Protein AF-S4NVJ5-F1 (afdb_monomer)

InterPro domains:
  IPR005615 Glutathione synthase [PF03917] (20-137)
  IPR005615 Glutathione synthase [PTHR11130] (8-135)
  IPR014042 Glutathione synthase, 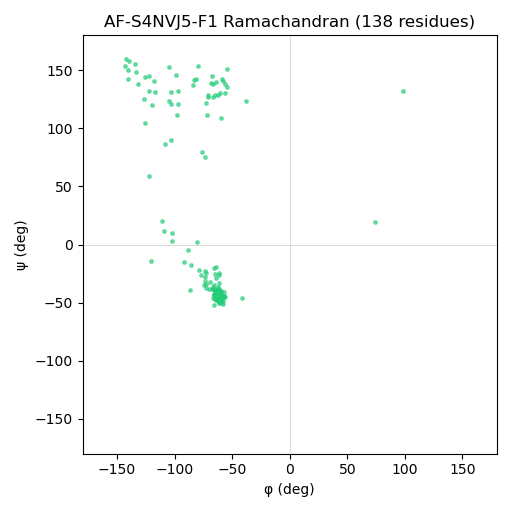alpha-helical [G3DSA:1.10.1080.10] (71-140)

Sequence (140 aa):
MTQGRLTSCIPLPVEHKLLVTVIEKAKDWALMHGVGMRDRKHFTKDAIQIAPFVLLPSPFPQTEFNKAVELQPILNELMHKVAHDDEFLTRTLQNALQVDEFTASLFDIWVKVRDEGMAQTLSLGLFRSDYLMQNPDGNR

Solvent-accessible surface area (backbone atoms only — not comparable to full-atom values): 9161 Å² total; per-residue (Å²): 132,84,86,64,80,71,68,66,90,60,82,79,85,68,59,66,73,59,48,55,53,50,53,54,51,49,51,54,50,32,57,77,70,65,41,53,38,66,48,88,89,70,65,53,94,90,55,70,41,72,47,92,76,73,96,64,77,81,65,73,61,64,70,62,51,51,50,55,60,68,41,47,63,57,51,52,52,49,54,53,52,54,75,72,31,68,68,59,49,55,67,70,41,52,70,53,44,76,77,33,69,69,60,31,54,55,48,51,52,51,51,52,44,55,76,76,50,72,88,71,89,80,85,87,85,90,82,83,88,89,84,79,87,85,62,87,73,77,83,114

Structure (mmCIF, N/CA/C/O backbone):
data_AF-S4NVJ5-F1
#
_entry.id   AF-S4NVJ5-F1
#
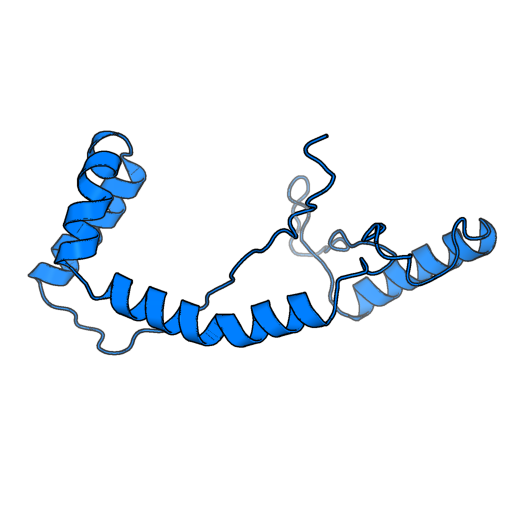loop_
_atom_site.group_PDB
_atom_site.id
_atom_site.type_symbol
_atom_site.label_atom_id
_atom_site.label_alt_id
_atom_site.label_comp_id
_atom_site.label_asym_id
_atom_site.label_entity_id
_atom_site.label_seq_id
_atom_site.pdbx_PDB_ins_code
_atom_site.Cartn_x
_atom_site.Cartn_y
_atom_site.Cartn_z
_atom_site.occupancy
_atom_site.B_iso_or_equiv
_atom_site.auth_seq_id
_atom_site.auth_comp_id
_atom_site.auth_asym_id
_atom_site.auth_atom_id
_atom_si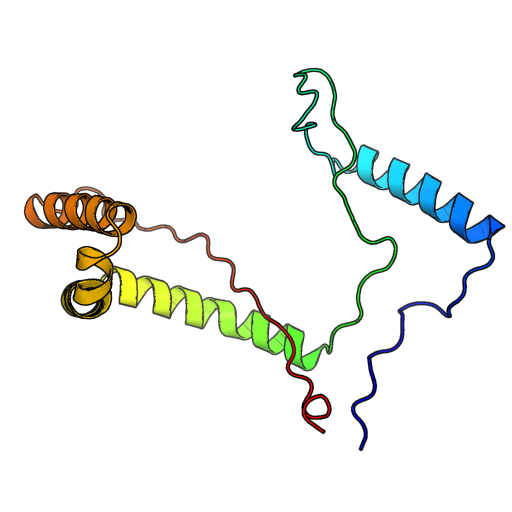te.pdbx_PDB_model_num
ATOM 1 N N . MET A 1 1 ? 17.401 -28.538 3.159 1.00 40.09 1 MET A N 1
ATOM 2 C CA . MET A 1 1 ? 17.262 -28.078 1.765 1.00 40.09 1 MET A CA 1
ATOM 3 C C . MET A 1 1 ? 17.410 -26.574 1.805 1.00 40.09 1 MET A C 1
ATOM 5 O O . MET A 1 1 ? 16.576 -25.926 2.417 1.00 40.09 1 MET A O 1
ATOM 9 N N . THR A 1 2 ? 18.523 -26.050 1.304 1.00 41.28 2 THR A N 1
ATOM 10 C CA . THR A 1 2 ? 18.809 -24.613 1.241 1.00 41.28 2 THR A CA 1
ATOM 11 C C . THR A 1 2 ? 17.728 -23.944 0.400 1.00 41.28 2 THR A C 1
ATOM 13 O O . THR A 1 2 ? 17.663 -24.167 -0.808 1.00 41.28 2 THR A O 1
ATOM 16 N N . GLN A 1 3 ? 16.844 -23.162 1.025 1.00 52.44 3 GLN A N 1
ATOM 17 C CA . GLN A 1 3 ? 15.890 -22.316 0.307 1.00 52.44 3 GLN A CA 1
ATOM 18 C C . GLN A 1 3 ? 16.687 -21.140 -0.274 1.00 52.44 3 GLN A C 1
ATOM 20 O O . GLN A 1 3 ? 16.738 -20.038 0.262 1.00 52.44 3 GLN A O 1
ATOM 25 N N . GLY A 1 4 ? 17.431 -21.447 -1.338 1.00 56.75 4 GLY A N 1
ATOM 26 C CA . GLY A 1 4 ? 18.286 -20.513 -2.042 1.00 56.75 4 GLY A CA 1
ATOM 27 C C . GLY A 1 4 ? 17.471 -19.344 -2.572 1.00 56.75 4 GLY A C 1
ATOM 28 O O . GLY A 1 4 ? 16.332 -19.504 -3.011 1.00 56.75 4 GLY A O 1
ATOM 29 N N . ARG A 1 5 ? 18.084 -18.160 -2.516 1.00 68.81 5 ARG A N 1
ATOM 30 C CA . ARG A 1 5 ? 17.606 -16.920 -3.130 1.00 68.81 5 ARG A CA 1
ATOM 31 C C . ARG A 1 5 ? 16.981 -17.231 -4.494 1.00 68.81 5 ARG A C 1
ATOM 33 O O . ARG A 1 5 ? 17.640 -17.845 -5.334 1.00 68.81 5 ARG A O 1
ATOM 40 N N . LEU A 1 6 ? 15.722 -16.839 -4.689 1.00 80.69 6 LEU A N 1
ATOM 41 C CA . LEU A 1 6 ? 15.019 -17.120 -5.937 1.00 80.69 6 LEU A CA 1
ATOM 42 C C . LEU A 1 6 ? 15.809 -16.568 -7.125 1.00 80.69 6 LEU A C 1
ATOM 44 O O . LEU A 1 6 ? 16.361 -15.465 -7.068 1.00 80.69 6 LEU A O 1
ATOM 48 N N . THR A 1 7 ? 15.876 -17.357 -8.191 1.00 84.31 7 THR A N 1
ATOM 49 C CA . THR A 1 7 ? 16.609 -16.994 -9.400 1.00 84.31 7 THR A CA 1
ATOM 50 C C . THR A 1 7 ? 15.933 -15.823 -10.105 1.00 84.31 7 THR A C 1
ATOM 52 O O . THR A 1 7 ? 14.708 -15.717 -10.123 1.00 84.31 7 THR A O 1
ATOM 55 N N . SER A 1 8 ? 16.744 -14.957 -10.714 1.00 86.25 8 SER A N 1
ATOM 56 C CA . SER A 1 8 ? 16.264 -13.889 -11.595 1.00 86.25 8 SER A CA 1
ATOM 57 C C . SER A 1 8 ? 15.372 -14.450 -12.710 1.00 86.25 8 SER A C 1
ATOM 59 O O . SER A 1 8 ? 15.563 -15.582 -13.156 1.00 86.25 8 SER A O 1
ATOM 61 N N . CYS A 1 9 ? 14.423 -13.643 -13.190 1.00 87.94 9 CYS A N 1
ATOM 62 C CA . CYS A 1 9 ? 13.537 -14.007 -14.300 1.00 87.94 9 CYS A CA 1
ATOM 63 C C . CYS A 1 9 ? 14.285 -14.217 -15.628 1.00 87.94 9 CYS A C 1
ATOM 65 O O . CYS A 1 9 ? 13.757 -14.849 -16.538 1.00 87.94 9 CYS A O 1
ATOM 67 N N . ILE A 1 10 ? 15.506 -13.685 -15.737 1.00 90.19 10 ILE A N 1
ATOM 68 C CA . ILE A 1 10 ? 16.426 -13.901 -16.857 1.00 90.19 10 ILE A CA 1
ATOM 69 C C . ILE A 1 10 ? 17.846 -14.189 -16.344 1.00 90.19 10 ILE A C 1
ATOM 71 O O . ILE A 1 10 ? 18.193 -13.742 -15.243 1.00 90.19 10 ILE A O 1
ATOM 75 N N . PRO A 1 11 ? 18.693 -14.879 -17.130 1.00 89.44 11 PRO A N 1
ATOM 76 C CA . PRO A 1 11 ? 20.108 -15.042 -16.811 1.00 89.44 11 PRO A CA 1
ATOM 77 C C . PRO A 1 11 ? 20.819 -13.688 -16.678 1.00 89.44 11 PRO A C 1
ATOM 79 O O . PRO A 1 11 ? 20.568 -12.767 -17.455 1.00 89.44 11 PRO A O 1
ATOM 82 N N . LEU A 1 12 ? 21.722 -13.580 -15.702 1.00 89.19 12 LEU A N 1
ATOM 83 C CA . LEU A 1 12 ? 22.553 -12.398 -15.466 1.00 89.19 12 LEU A CA 1
ATOM 84 C C . LEU A 1 12 ? 24.040 -12.792 -15.527 1.00 89.19 12 LEU A C 1
ATOM 86 O O . LEU A 1 12 ? 24.376 -13.884 -15.063 1.00 89.19 12 LEU A O 1
ATOM 90 N N . PRO A 1 13 ? 24.937 -11.921 -16.035 1.00 91.31 13 PRO A N 1
ATOM 91 C CA . PRO A 1 13 ? 24.683 -10.559 -16.522 1.00 91.31 13 PRO A CA 1
ATOM 92 C C . PRO A 1 13 ? 24.091 -10.515 -17.942 1.00 91.31 13 PRO A C 1
ATOM 94 O O . PRO A 1 13 ? 24.324 -11.403 -18.756 1.00 91.31 13 PRO A O 1
ATOM 97 N N . VAL A 1 14 ? 23.347 -9.449 -18.247 1.00 92.19 14 VAL A N 1
ATOM 98 C CA . VAL A 1 14 ? 22.821 -9.178 -19.597 1.00 92.19 14 VAL A CA 1
ATOM 99 C C . VAL A 1 14 ? 23.899 -8.491 -20.442 1.00 92.19 14 VAL A C 1
ATOM 101 O O . VAL A 1 14 ? 24.626 -7.636 -19.934 1.00 92.19 14 VAL A O 1
ATOM 104 N N . GLU A 1 15 ? 23.992 -8.829 -21.732 1.00 96.44 15 GLU A N 1
ATOM 105 C CA . GLU A 1 15 ? 24.889 -8.156 -22.681 1.00 96.44 15 GLU A CA 1
ATOM 106 C C . GLU A 1 15 ? 24.649 -6.636 -22.694 1.00 96.44 15 GLU A C 1
ATOM 108 O O . GLU A 1 15 ? 23.507 -6.176 -22.755 1.00 96.44 15 GLU A O 1
ATOM 113 N N . HIS A 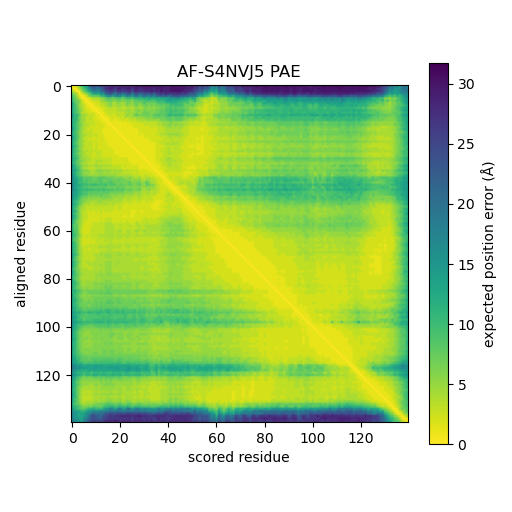1 16 ? 25.723 -5.841 -22.681 1.00 96.44 16 HIS A N 1
ATOM 114 C CA . HIS A 1 16 ? 25.639 -4.387 -22.528 1.00 96.44 16 HIS A CA 1
ATOM 115 C C . HIS A 1 16 ? 24.751 -3.703 -23.580 1.00 96.44 16 HIS A C 1
ATOM 117 O O . HIS A 1 16 ? 23.908 -2.876 -23.235 1.00 96.44 16 HIS A O 1
ATOM 123 N N . LYS A 1 17 ? 24.890 -4.076 -24.859 1.00 97.25 17 LYS A N 1
ATOM 124 C CA . LYS A 1 17 ? 24.099 -3.491 -25.952 1.00 97.25 17 LYS A CA 1
ATOM 125 C C . LYS A 1 17 ? 22.602 -3.766 -25.783 1.00 97.25 17 LYS A C 1
ATOM 127 O O . LYS A 1 17 ? 21.773 -2.875 -25.983 1.00 97.25 17 LYS A O 1
ATOM 132 N N . LEU A 1 18 ? 22.262 -4.990 -25.382 1.00 96.25 18 LEU A N 1
ATOM 133 C CA . LEU A 1 18 ? 20.889 -5.375 -25.086 1.00 96.25 18 LEU A CA 1
ATOM 134 C C . LEU A 1 18 ? 20.361 -4.617 -23.862 1.00 96.25 18 LEU A C 1
ATOM 136 O O . LEU A 1 18 ? 19.255 -4.091 -23.913 1.00 96.25 18 LEU A O 1
ATOM 140 N N . LEU A 1 19 ? 21.161 -4.496 -22.800 1.00 96.19 19 LEU A N 1
ATOM 141 C CA . LEU A 1 19 ? 20.784 -3.779 -21.582 1.00 96.19 19 LEU A CA 1
ATOM 142 C C . LEU A 1 19 ? 20.423 -2.313 -21.861 1.00 96.19 19 LEU A C 1
ATOM 144 O O . LEU A 1 19 ? 19.363 -1.865 -21.429 1.00 96.19 19 LEU A O 1
ATOM 148 N N . VAL A 1 20 ? 21.256 -1.583 -22.613 1.00 97.62 20 VAL A N 1
ATOM 149 C CA . VAL A 1 20 ? 20.976 -0.186 -23.001 1.00 97.62 20 VAL A CA 1
ATOM 150 C C . VAL A 1 20 ? 19.661 -0.091 -23.776 1.00 97.62 20 VAL A C 1
ATOM 152 O O . VAL A 1 20 ? 18.792 0.702 -23.421 1.00 97.62 20 VAL A O 1
ATOM 155 N N . THR A 1 21 ? 19.473 -0.975 -24.759 1.00 97.75 21 THR A N 1
ATOM 156 C CA . THR A 1 21 ? 18.248 -1.024 -25.575 1.00 97.75 21 THR A CA 1
ATOM 157 C C . THR A 1 21 ? 16.998 -1.268 -24.720 1.00 97.75 21 THR A C 1
ATOM 159 O O . THR A 1 21 ? 15.950 -0.665 -24.945 1.00 97.75 21 THR A O 1
ATOM 162 N N . VAL A 1 22 ? 17.080 -2.168 -23.735 1.00 96.38 22 VAL A N 1
ATOM 163 C CA . VAL A 1 22 ? 15.956 -2.497 -22.844 1.00 96.38 22 VAL A CA 1
ATOM 164 C C . VAL A 1 22 ? 15.651 -1.331 -21.902 1.00 96.38 22 VAL A C 1
ATOM 166 O O . VAL A 1 22 ? 14.481 -1.042 -21.674 1.00 96.38 22 VAL A O 1
ATOM 169 N N . ILE A 1 23 ? 16.670 -0.629 -21.396 1.00 96.75 23 ILE A N 1
ATOM 170 C CA . ILE A 1 23 ? 16.493 0.556 -20.540 1.00 96.75 23 ILE A CA 1
ATOM 171 C C . ILE A 1 23 ? 15.744 1.665 -21.284 1.00 96.75 23 ILE A C 1
ATOM 173 O O . ILE A 1 23 ? 14.817 2.246 -20.722 1.00 96.75 23 ILE A O 1
ATOM 177 N N . GLU A 1 24 ? 16.126 1.963 -22.526 1.00 97.06 24 GLU A N 1
ATOM 178 C CA . GLU A 1 24 ? 15.451 2.980 -23.345 1.00 97.06 24 GLU A CA 1
ATOM 179 C C . GLU A 1 24 ? 13.986 2.608 -23.578 1.00 97.06 24 GLU A C 1
ATOM 181 O O . GLU A 1 24 ? 13.087 3.374 -23.235 1.00 97.06 24 GLU A O 1
ATOM 186 N N . LYS A 1 25 ? 13.731 1.370 -24.017 1.00 97.50 25 LYS A N 1
ATOM 187 C CA . LYS A 1 25 ? 12.365 0.872 -24.223 1.00 97.50 25 LYS A CA 1
ATOM 188 C C . LYS A 1 25 ? 11.526 0.879 -22.948 1.00 97.50 25 LYS A C 1
ATOM 190 O O . LYS A 1 25 ? 10.339 1.182 -23.006 1.00 97.50 25 LYS A O 1
ATOM 195 N N . ALA A 1 26 ? 12.114 0.540 -21.802 1.00 97.31 26 ALA A N 1
ATOM 196 C CA . ALA A 1 26 ? 11.408 0.539 -20.526 1.00 97.31 26 ALA A CA 1
ATOM 197 C C . ALA A 1 26 ? 11.014 1.960 -20.095 1.00 97.31 26 ALA A C 1
ATOM 199 O O . ALA A 1 26 ? 9.923 2.152 -19.562 1.00 97.31 26 ALA A O 1
ATOM 200 N N . LYS A 1 27 ? 11.866 2.959 -20.359 1.00 96.69 27 LYS A N 1
ATOM 201 C CA . LYS A 1 27 ? 11.550 4.373 -20.112 1.00 96.69 27 LYS A CA 1
ATOM 202 C C . LYS A 1 27 ? 10.409 4.861 -21.000 1.00 96.69 27 LYS A C 1
ATOM 204 O O . LYS A 1 27 ? 9.468 5.462 -20.486 1.00 96.69 27 LYS A O 1
ATOM 209 N N . ASP A 1 28 ? 10.469 4.563 -22.296 1.00 96.00 28 ASP A N 1
ATOM 210 C CA . ASP A 1 28 ? 9.414 4.938 -23.241 1.00 96.00 28 ASP A CA 1
ATOM 211 C C . ASP A 1 28 ? 8.085 4.272 -22.871 1.00 96.00 28 ASP A C 1
ATOM 213 O O . ASP A 1 28 ? 7.048 4.931 -22.804 1.00 96.00 28 ASP A O 1
ATOM 217 N N . TRP A 1 29 ? 8.120 2.978 -22.531 1.00 96.88 29 TRP A N 1
ATOM 218 C CA . TRP A 1 29 ? 6.945 2.249 -22.060 1.00 96.88 29 TRP A CA 1
ATOM 219 C C . TRP A 1 29 ? 6.367 2.881 -20.790 1.00 96.88 29 TRP A C 1
ATOM 221 O O . TRP A 1 29 ? 5.166 3.136 -20.732 1.00 96.88 29 TRP A O 1
ATOM 231 N N . ALA A 1 30 ? 7.207 3.193 -19.798 1.00 96.69 30 ALA A N 1
ATOM 232 C CA . ALA A 1 30 ? 6.788 3.840 -18.556 1.00 96.69 30 ALA A CA 1
ATOM 233 C C . ALA A 1 30 ? 6.087 5.184 -18.822 1.00 96.69 30 ALA A C 1
ATOM 235 O O . ALA A 1 30 ? 5.012 5.435 -18.275 1.00 96.69 30 ALA A O 1
ATOM 236 N N . LEU A 1 31 ? 6.642 6.008 -19.716 1.00 93.56 31 LEU A N 1
ATOM 237 C CA . LEU A 1 31 ? 6.044 7.281 -20.113 1.00 93.56 31 LEU A CA 1
ATOM 238 C C . LEU A 1 31 ? 4.680 7.086 -20.794 1.00 93.56 31 LEU A C 1
ATOM 240 O O . LEU A 1 31 ? 3.712 7.749 -20.427 1.00 93.56 31 LEU A O 1
ATOM 244 N N . MET A 1 32 ? 4.585 6.146 -21.740 1.00 95.50 32 MET A N 1
ATOM 245 C CA . MET A 1 32 ? 3.345 5.847 -22.469 1.00 95.50 32 MET A CA 1
ATOM 246 C C . MET A 1 32 ? 2.229 5.285 -21.574 1.00 95.50 32 MET A C 1
ATOM 248 O O . MET A 1 32 ? 1.057 5.439 -21.907 1.00 95.50 32 MET A O 1
ATOM 252 N N . HIS A 1 33 ? 2.573 4.656 -20.446 1.00 96.38 33 HIS A N 1
ATOM 253 C CA . HIS A 1 33 ? 1.617 4.053 -19.505 1.00 96.38 33 HIS A CA 1
ATOM 254 C C . HIS A 1 33 ? 1.371 4.912 -18.255 1.00 96.38 33 HIS A C 1
ATOM 256 O O . HIS A 1 33 ? 0.743 4.454 -17.302 1.00 96.38 33 HIS A O 1
ATOM 262 N N . GLY A 1 34 ? 1.852 6.159 -18.239 1.00 95.00 34 GLY A N 1
ATOM 263 C CA . GLY A 1 34 ? 1.595 7.100 -17.147 1.00 95.00 34 GLY A CA 1
ATOM 264 C C . GLY A 1 34 ? 2.377 6.816 -15.861 1.00 95.00 34 GLY A C 1
ATOM 265 O O . GLY A 1 34 ? 2.010 7.322 -14.801 1.00 95.00 34 GLY A O 1
ATOM 266 N N . VAL A 1 35 ? 3.465 6.041 -15.928 1.00 96.31 35 VAL A N 1
ATOM 267 C CA . VAL A 1 35 ? 4.374 5.804 -14.795 1.00 96.31 35 VAL A CA 1
ATOM 268 C C . VAL A 1 35 ? 5.249 7.041 -14.602 1.00 96.31 35 VAL A C 1
ATOM 270 O O . VAL A 1 35 ? 6.399 7.116 -15.038 1.00 96.31 35 VAL A O 1
ATOM 273 N N . GLY A 1 36 ? 4.675 8.051 -13.960 1.00 93.94 36 GLY A N 1
ATOM 274 C CA . GLY A 1 36 ? 5.299 9.352 -13.808 1.00 93.94 36 GLY A CA 1
ATOM 275 C C . GLY A 1 36 ? 5.025 9.994 -12.458 1.00 93.94 36 GLY A C 1
ATOM 276 O O . GLY A 1 36 ? 4.018 9.738 -11.804 1.00 93.94 36 GLY A O 1
ATOM 277 N N . MET A 1 37 ? 5.942 10.857 -12.044 1.00 94.69 37 MET A N 1
ATOM 278 C CA . MET A 1 37 ? 5.824 11.685 -10.856 1.00 94.69 37 MET A CA 1
ATOM 279 C C . MET A 1 37 ? 6.369 13.088 -11.123 1.00 94.69 37 MET A C 1
ATOM 281 O O . MET A 1 37 ? 7.167 13.310 -12.034 1.00 94.69 37 MET A O 1
ATOM 285 N N . ARG A 1 38 ? 5.933 14.060 -10.323 1.00 94.19 38 ARG A N 1
ATOM 286 C CA . ARG A 1 38 ? 6.488 15.415 -10.380 1.00 94.19 38 ARG A CA 1
ATOM 287 C C . ARG A 1 38 ? 7.790 15.479 -9.592 1.00 94.19 38 ARG A C 1
ATOM 289 O O . ARG A 1 38 ? 7.902 14.871 -8.528 1.00 94.19 38 ARG A O 1
ATOM 296 N N . ASP A 1 39 ? 8.748 16.240 -10.106 1.00 92.06 39 ASP A N 1
ATOM 297 C CA . ASP A 1 39 ? 10.005 16.492 -9.407 1.00 92.06 39 ASP A CA 1
ATOM 298 C C . ASP A 1 39 ? 9.729 17.279 -8.117 1.00 92.06 39 ASP A C 1
ATOM 300 O O . ASP A 1 39 ? 9.060 18.314 -8.132 1.00 92.06 39 ASP A O 1
ATOM 304 N N . ARG A 1 40 ? 10.244 16.782 -6.988 1.00 90.19 40 ARG A N 1
ATOM 305 C CA . ARG A 1 40 ? 10.115 17.448 -5.686 1.00 90.19 40 ARG A CA 1
ATOM 306 C C . ARG A 1 40 ? 11.021 18.678 -5.571 1.00 90.19 40 ARG A C 1
ATOM 308 O O . ARG A 1 40 ? 10.677 19.604 -4.845 1.00 90.19 40 ARG A O 1
ATOM 315 N N . LYS A 1 41 ? 12.182 18.677 -6.233 1.00 91.75 41 LYS A N 1
ATOM 316 C CA . LYS A 1 41 ? 13.169 19.768 -6.190 1.00 91.75 41 LYS A CA 1
ATOM 317 C C . LYS A 1 41 ? 12.867 20.847 -7.228 1.00 91.75 41 LYS A C 1
ATOM 319 O O . LYS A 1 41 ? 12.999 22.025 -6.919 1.00 91.75 41 LYS A O 1
ATOM 324 N N . HIS A 1 42 ? 12.428 20.452 -8.422 1.00 90.56 42 HIS A N 1
ATOM 325 C CA . HIS A 1 42 ? 12.121 21.363 -9.534 1.00 90.56 42 HIS A CA 1
ATOM 326 C C . HIS A 1 42 ? 10.671 21.202 -9.995 1.00 90.56 42 HIS A C 1
ATOM 328 O O . HIS A 1 42 ? 10.393 20.837 -11.138 1.00 90.56 42 HIS A O 1
ATOM 334 N N . PHE A 1 43 ? 9.730 21.427 -9.078 1.00 93.06 43 PHE A N 1
ATOM 335 C CA . PHE A 1 43 ? 8.312 21.259 -9.370 1.00 93.06 43 PHE A CA 1
ATOM 336 C C . PHE A 1 43 ? 7.852 22.191 -10.498 1.00 93.06 43 PHE A C 1
ATOM 338 O O . PHE A 1 43 ? 8.035 23.405 -10.442 1.00 93.06 43 PHE A O 1
ATOM 345 N N . THR A 1 44 ? 7.160 21.619 -11.480 1.00 93.12 44 THR A N 1
ATOM 346 C CA . THR A 1 44 ? 6.410 22.351 -12.501 1.00 93.12 44 THR A CA 1
ATOM 347 C C . THR A 1 44 ? 5.095 21.628 -12.781 1.00 93.12 44 THR A C 1
ATOM 349 O O . THR A 1 44 ? 4.988 20.408 -12.630 1.00 93.12 44 THR A O 1
ATOM 352 N N . LYS A 1 45 ? 4.063 22.386 -13.162 1.00 92.50 45 LYS A N 1
ATOM 353 C CA . LYS A 1 45 ? 2.760 21.821 -13.536 1.00 92.50 45 LYS A CA 1
ATOM 354 C C . LYS A 1 45 ? 2.805 21.129 -14.899 1.00 92.50 45 LYS A C 1
ATOM 356 O O . LYS A 1 45 ? 2.026 20.202 -15.107 1.00 92.50 45 LYS A O 1
ATOM 361 N N . ASP A 1 46 ? 3.751 21.530 -15.746 1.00 93.88 46 ASP A N 1
ATOM 362 C CA . ASP A 1 46 ? 3.799 21.186 -17.170 1.00 93.88 46 ASP A CA 1
ATOM 363 C C . ASP A 1 46 ? 4.814 20.080 -17.500 1.00 93.88 46 ASP A C 1
ATOM 365 O O . ASP A 1 46 ? 4.990 19.731 -18.664 1.00 93.88 46 ASP A O 1
ATOM 369 N N . ALA A 1 47 ? 5.493 19.513 -16.494 1.00 91.44 47 ALA A N 1
ATOM 370 C CA . ALA A 1 47 ? 6.419 18.401 -16.693 1.00 91.44 47 ALA A CA 1
ATOM 371 C C . ALA A 1 47 ? 6.214 17.277 -15.675 1.00 91.44 47 ALA A C 1
ATOM 373 O O . ALA A 1 47 ? 5.862 17.492 -14.512 1.00 91.44 47 ALA A O 1
ATOM 374 N N . ILE A 1 48 ? 6.483 16.060 -16.140 1.00 92.19 48 ILE A N 1
ATOM 375 C CA . ILE A 1 48 ? 6.462 14.824 -15.366 1.00 92.19 48 ILE A CA 1
ATOM 376 C C . ILE A 1 48 ? 7.765 14.084 -15.669 1.00 92.19 48 ILE A C 1
ATOM 378 O O . ILE A 1 48 ? 8.219 14.049 -16.810 1.00 92.19 48 ILE A O 1
ATOM 382 N N . GLN A 1 49 ? 8.373 13.510 -14.638 1.00 92.56 49 GLN A N 1
ATOM 383 C CA . GLN A 1 49 ? 9.524 12.622 -14.759 1.00 92.56 49 GLN A CA 1
ATOM 384 C C . GLN A 1 49 ? 9.065 11.182 -14.544 1.00 92.56 49 GLN A C 1
ATOM 386 O O . GLN A 1 49 ? 8.082 10.939 -13.847 1.00 92.56 49 GLN A O 1
ATOM 391 N N . ILE A 1 50 ? 9.775 10.219 -15.124 1.00 94.44 50 ILE A N 1
ATOM 392 C CA . ILE A 1 50 ? 9.458 8.799 -14.943 1.00 94.44 50 ILE A CA 1
ATOM 393 C C . ILE A 1 50 ? 9.615 8.439 -13.460 1.00 94.44 50 ILE A C 1
ATOM 395 O O . ILE A 1 50 ? 10.648 8.734 -12.855 1.00 94.44 50 ILE A O 1
ATOM 399 N N . ALA A 1 51 ? 8.593 7.810 -12.873 1.00 94.88 51 ALA A N 1
ATOM 400 C CA . ALA A 1 51 ? 8.679 7.346 -11.492 1.00 94.88 51 ALA A CA 1
ATOM 401 C C . ALA A 1 51 ? 9.730 6.222 -11.386 1.00 94.88 51 ALA A C 1
ATOM 403 O O . ALA A 1 51 ? 9.764 5.364 -12.267 1.00 94.88 51 ALA A O 1
ATOM 404 N N . PRO A 1 52 ? 10.591 6.190 -10.351 1.00 94.19 52 PRO A N 1
ATOM 405 C CA . PRO A 1 52 ? 11.598 5.143 -10.212 1.00 94.19 52 PRO A CA 1
ATOM 406 C C . PRO A 1 52 ? 10.976 3.743 -10.199 1.00 94.19 52 PRO A C 1
ATOM 408 O O . PRO A 1 52 ? 10.051 3.474 -9.435 1.00 94.19 52 PRO A O 1
ATOM 411 N N . PHE A 1 53 ? 11.518 2.839 -11.013 1.00 95.44 53 PHE A N 1
ATOM 412 C CA . PHE A 1 53 ? 11.102 1.440 -11.072 1.00 95.44 53 PHE A CA 1
ATOM 413 C C . PHE A 1 53 ? 12.314 0.528 -11.285 1.00 95.44 53 PHE A C 1
ATOM 415 O O . PHE A 1 53 ? 13.380 0.966 -11.726 1.00 95.44 53 PHE A O 1
ATOM 422 N N . VAL A 1 54 ? 12.160 -0.751 -10.946 1.00 95.12 54 VAL A N 1
ATOM 423 C CA . VAL A 1 54 ? 13.183 -1.773 -11.192 1.00 95.12 54 VAL A CA 1
ATOM 424 C C . VAL A 1 54 ? 13.060 -2.301 -12.617 1.00 95.12 54 VAL A C 1
ATOM 426 O O . VAL A 1 54 ? 11.960 -2.565 -13.090 1.00 95.12 54 VAL A O 1
ATOM 429 N N . LEU A 1 55 ? 14.191 -2.476 -13.303 1.00 94.31 55 LEU A N 1
ATOM 430 C CA . LEU A 1 55 ? 14.188 -2.928 -14.698 1.00 94.31 55 LEU A CA 1
ATOM 431 C C . LEU A 1 55 ? 13.662 -4.362 -14.853 1.00 94.31 55 LEU A C 1
ATOM 433 O O . LEU A 1 55 ? 13.021 -4.684 -15.848 1.00 94.31 55 LEU A O 1
ATOM 437 N N . LEU A 1 56 ? 13.958 -5.217 -13.873 1.00 92.75 56 LEU A N 1
ATOM 438 C CA . LEU A 1 56 ? 13.520 -6.606 -13.828 1.00 92.75 56 LEU A CA 1
ATOM 439 C C . LEU A 1 56 ? 12.631 -6.817 -12.601 1.00 92.75 56 LEU A C 1
ATOM 441 O O . LEU A 1 56 ? 12.949 -6.282 -11.534 1.00 92.75 56 LEU A O 1
ATOM 445 N N . PRO A 1 57 ? 11.548 -7.602 -12.718 1.00 92.62 57 PRO A N 1
ATOM 446 C CA . PRO A 1 57 ? 10.717 -7.938 -11.575 1.00 92.62 57 PRO A CA 1
ATOM 447 C C . PRO A 1 57 ? 11.507 -8.765 -10.555 1.00 92.62 57 PRO A C 1
ATOM 449 O O . PRO A 1 57 ? 12.258 -9.677 -10.908 1.00 92.62 57 PRO A O 1
ATOM 452 N N . SER A 1 58 ? 11.303 -8.468 -9.273 1.00 89.75 58 SER A N 1
ATOM 453 C CA . SER A 1 58 ? 11.861 -9.265 -8.182 1.00 89.75 58 SER A CA 1
ATOM 454 C C . SER A 1 58 ? 11.138 -10.613 -8.097 1.00 89.75 58 SER A C 1
ATOM 456 O O . SER A 1 58 ? 9.909 -10.625 -7.996 1.00 89.75 58 SER A O 1
ATOM 458 N N . PRO A 1 59 ? 11.852 -11.750 -8.105 1.00 89.19 59 PRO A N 1
ATOM 459 C CA . PRO A 1 59 ? 11.216 -13.045 -7.922 1.00 89.19 59 PRO A CA 1
ATOM 460 C C . PRO A 1 59 ? 10.695 -13.185 -6.484 1.00 89.19 59 PRO A C 1
ATOM 462 O O . PRO A 1 59 ? 11.375 -12.805 -5.528 1.00 89.19 59 PRO A O 1
ATOM 465 N N . PHE A 1 60 ? 9.499 -13.753 -6.328 1.00 89.00 60 PHE A N 1
ATOM 466 C CA . PHE A 1 60 ? 8.850 -13.955 -5.031 1.00 89.00 60 PHE A CA 1
ATOM 467 C C . PHE A 1 60 ? 8.135 -15.319 -4.991 1.00 89.00 60 PHE A C 1
ATOM 469 O O . PHE A 1 60 ? 7.586 -15.723 -6.021 1.00 89.00 60 PHE A O 1
ATOM 476 N N . PRO A 1 61 ? 8.134 -16.063 -3.863 1.00 90.62 61 PRO A N 1
ATOM 477 C CA . PRO A 1 61 ? 7.520 -17.386 -3.831 1.00 90.62 61 PRO A CA 1
ATOM 478 C C . PRO A 1 61 ? 6.007 -17.293 -4.011 1.00 90.62 61 PRO A C 1
ATOM 480 O O . PRO A 1 61 ? 5.326 -16.603 -3.252 1.00 90.62 61 PRO A O 1
ATOM 483 N N . GLN A 1 62 ? 5.470 -18.041 -4.974 1.00 92.12 62 GLN A N 1
ATOM 484 C CA . GLN A 1 62 ? 4.037 -18.033 -5.278 1.00 92.12 62 GLN A CA 1
ATOM 485 C C . GLN A 1 62 ? 3.181 -18.397 -4.057 1.00 92.12 62 GLN A C 1
ATOM 487 O O . GLN A 1 62 ? 2.165 -17.757 -3.805 1.00 92.12 62 GLN A O 1
ATOM 492 N N . THR A 1 63 ? 3.615 -19.382 -3.268 1.00 93.94 63 THR A N 1
ATOM 493 C CA . THR A 1 63 ? 2.911 -19.796 -2.049 1.00 93.94 63 THR A CA 1
ATOM 494 C C . THR A 1 63 ? 2.797 -18.658 -1.038 1.00 93.94 63 THR A C 1
ATOM 496 O O . THR A 1 63 ? 1.725 -18.445 -0.483 1.00 93.94 63 THR A O 1
ATOM 499 N N . GLU A 1 64 ? 3.874 -17.901 -0.813 1.00 93.12 64 GLU A N 1
ATOM 500 C CA . GLU A 1 64 ? 3.856 -16.781 0.136 1.00 93.12 64 GLU A CA 1
ATOM 501 C C . GLU A 1 64 ? 3.063 -15.588 -0.409 1.00 93.12 64 GLU A C 1
ATOM 503 O O . GLU A 1 64 ? 2.365 -14.917 0.347 1.00 93.12 64 GLU A O 1
ATOM 508 N N . PHE A 1 65 ? 3.100 -15.359 -1.727 1.00 94.50 65 PHE A N 1
ATOM 509 C CA . PHE A 1 65 ? 2.271 -14.343 -2.375 1.00 94.50 65 PHE A CA 1
ATOM 510 C C . PHE A 1 65 ? 0.779 -14.639 -2.182 1.00 94.50 65 PHE A C 1
ATOM 512 O O . PHE A 1 65 ? 0.034 -13.775 -1.724 1.00 94.50 65 PHE A O 1
ATOM 519 N N . ASN A 1 66 ? 0.355 -15.873 -2.467 1.00 97.38 66 ASN A N 1
ATOM 520 C CA . ASN A 1 66 ? -1.044 -16.275 -2.326 1.00 97.38 66 ASN A CA 1
ATOM 521 C C . ASN A 1 66 ? -1.520 -16.170 -0.871 1.00 97.38 66 ASN A C 1
ATOM 523 O O . ASN A 1 66 ? -2.608 -15.656 -0.634 1.00 97.38 66 ASN A O 1
ATOM 527 N N . LYS A 1 67 ? -0.683 -16.550 0.106 1.00 96.31 67 LYS A N 1
ATOM 528 C CA . LYS A 1 67 ? -0.996 -16.359 1.533 1.00 96.31 67 LYS A CA 1
ATOM 529 C C . LYS A 1 67 ? -1.255 -14.892 1.881 1.00 96.31 67 LYS A C 1
ATOM 531 O O . LYS A 1 67 ? -2.206 -14.604 2.598 1.00 96.31 67 LYS A O 1
ATOM 536 N N . ALA A 1 68 ? -0.430 -13.964 1.390 1.00 96.31 68 ALA A N 1
ATOM 537 C CA . ALA A 1 68 ? -0.628 -12.535 1.643 1.00 96.31 68 ALA A CA 1
ATOM 538 C C . ALA A 1 68 ? -1.950 -12.026 1.039 1.00 96.31 68 ALA A C 1
ATOM 540 O O . ALA A 1 68 ? -2.668 -11.262 1.683 1.00 96.31 68 ALA A O 1
ATOM 541 N N . VAL A 1 69 ? -2.306 -12.499 -0.161 1.00 97.56 69 VAL A N 1
ATOM 542 C CA . VAL A 1 69 ? -3.588 -12.179 -0.811 1.00 97.56 69 VAL A CA 1
ATOM 543 C C . VAL A 1 69 ? -4.773 -12.717 -0.001 1.00 97.56 69 VAL A C 1
ATOM 545 O O . VAL A 1 69 ? -5.713 -11.973 0.270 1.00 97.56 69 VAL A O 1
ATOM 548 N N . GLU A 1 70 ? -4.719 -13.982 0.421 1.00 98.12 70 GLU A N 1
ATOM 549 C CA . GLU A 1 70 ? -5.766 -14.626 1.230 1.00 98.12 70 GLU A CA 1
ATOM 550 C C . GLU A 1 70 ? -5.928 -13.979 2.614 1.00 98.12 70 GLU A C 1
ATOM 552 O O . GLU A 1 70 ? -7.026 -13.960 3.169 1.00 98.12 70 GLU A O 1
ATOM 557 N N . LEU A 1 71 ? -4.853 -13.410 3.165 1.00 97.62 71 LEU A N 1
ATOM 558 C CA . LEU A 1 71 ? -4.855 -12.752 4.470 1.00 97.62 71 LEU A CA 1
ATOM 559 C C . LEU A 1 71 ? -5.488 -11.350 4.440 1.00 97.62 71 LEU A C 1
ATOM 561 O O . LEU A 1 71 ? -6.002 -10.894 5.464 1.00 97.62 71 LEU A O 1
ATOM 565 N N . GLN A 1 72 ? -5.484 -10.657 3.295 1.00 98.19 72 GLN A N 1
ATOM 566 C CA . GLN A 1 72 ? -5.926 -9.259 3.210 1.00 98.19 72 GLN A CA 1
ATOM 567 C C . GLN A 1 72 ? -7.374 -9.035 3.700 1.00 98.19 72 GLN A C 1
ATOM 569 O O . GLN A 1 72 ? -7.578 -8.099 4.474 1.00 98.19 72 GLN A O 1
ATOM 574 N N . PRO A 1 73 ? -8.386 -9.859 3.347 1.00 98.31 73 PRO A N 1
ATOM 575 C CA . PRO A 1 73 ? -9.745 -9.693 3.873 1.00 98.31 73 PRO A CA 1
ATOM 576 C C . PRO A 1 73 ? -9.831 -9.860 5.395 1.00 98.31 73 PRO A C 1
ATOM 578 O O . PRO A 1 73 ? -10.559 -9.116 6.049 1.00 98.31 73 PRO A O 1
ATOM 581 N N . ILE A 1 74 ? -9.049 -10.783 5.965 1.00 98.31 74 ILE A N 1
ATOM 582 C CA . ILE A 1 74 ? -8.994 -11.023 7.414 1.00 98.31 74 ILE A CA 1
ATOM 583 C C . ILE A 1 74 ? -8.408 -9.797 8.120 1.00 98.31 74 ILE A C 1
ATOM 585 O O . ILE A 1 74 ? -8.946 -9.346 9.129 1.00 98.31 74 ILE A O 1
ATOM 589 N N . LEU A 1 75 ? -7.337 -9.214 7.570 1.00 98.12 75 LEU A N 1
ATOM 590 C CA . LEU A 1 75 ? -6.765 -7.973 8.097 1.00 98.12 75 LEU A CA 1
ATOM 591 C C . LEU A 1 75 ? -7.731 -6.797 7.956 1.00 98.12 75 LEU A C 1
ATOM 593 O O . LEU A 1 75 ? -7.837 -6.001 8.881 1.00 98.12 75 LEU A O 1
ATOM 597 N N . ASN A 1 76 ? -8.473 -6.699 6.853 1.00 97.94 76 ASN A N 1
ATOM 598 C CA . ASN A 1 76 ? -9.478 -5.650 6.682 1.00 97.94 76 ASN A CA 1
ATOM 599 C C . ASN A 1 76 ? -10.567 -5.739 7.761 1.00 97.94 76 ASN A C 1
ATOM 601 O O . ASN A 1 76 ? -10.920 -4.722 8.357 1.00 97.94 76 ASN A O 1
ATOM 605 N N . GLU A 1 77 ? -11.072 -6.945 8.041 1.00 97.88 77 GLU A N 1
ATOM 606 C CA . GLU A 1 77 ? -12.062 -7.174 9.098 1.00 97.88 77 GLU A CA 1
ATOM 607 C C . GLU A 1 77 ? -11.483 -6.889 10.488 1.00 97.88 77 GLU A C 1
ATOM 609 O O . GLU A 1 77 ? -12.133 -6.233 11.302 1.00 97.88 77 GLU A O 1
ATOM 614 N N . LEU A 1 78 ? -10.249 -7.328 10.752 1.00 97.81 78 LEU A N 1
ATOM 615 C CA . LEU A 1 78 ? -9.547 -7.032 11.998 1.00 97.81 78 LEU A CA 1
ATOM 616 C C . LEU A 1 78 ? -9.425 -5.521 12.217 1.00 97.81 78 LEU A C 1
ATOM 618 O O . LEU A 1 78 ? -9.817 -5.028 13.270 1.00 97.81 78 LEU A O 1
ATOM 622 N N . MET A 1 79 ? -8.927 -4.787 11.218 1.00 97.44 79 MET A N 1
ATOM 623 C CA . MET A 1 79 ? -8.780 -3.332 11.286 1.00 97.44 79 MET A CA 1
ATOM 624 C C . MET A 1 79 ? -10.131 -2.646 11.489 1.00 97.44 79 MET A C 1
ATOM 626 O O . MET A 1 79 ? -10.226 -1.713 12.282 1.00 97.44 79 MET A O 1
ATOM 630 N N . HIS A 1 80 ? -11.185 -3.129 10.825 1.00 95.94 80 HIS A N 1
ATOM 631 C CA . HIS A 1 80 ? -12.536 -2.615 11.016 1.00 95.94 80 HIS A CA 1
ATOM 632 C C . HIS A 1 80 ? -13.031 -2.826 12.452 1.00 95.94 80 HIS A C 1
ATOM 634 O O . HIS A 1 80 ? -13.497 -1.872 13.068 1.00 95.94 80 HIS A O 1
ATOM 640 N N . LYS A 1 81 ? -12.890 -4.034 13.012 1.00 96.62 81 LYS A N 1
ATOM 641 C CA . LYS A 1 81 ? -13.308 -4.332 14.391 1.00 96.62 81 LYS A CA 1
ATOM 642 C C . LYS A 1 81 ? -12.515 -3.530 15.417 1.00 96.62 81 LYS A C 1
ATOM 644 O O . LYS A 1 81 ? -13.116 -2.943 16.303 1.00 96.62 81 LYS A O 1
ATOM 649 N N . VAL A 1 82 ? -11.193 -3.450 15.258 1.00 96.31 82 VAL A N 1
ATOM 650 C CA . VAL A 1 82 ? -10.317 -2.658 16.136 1.00 96.31 82 VAL A CA 1
ATOM 651 C C . VAL A 1 82 ? -10.699 -1.179 16.109 1.00 96.31 82 VAL A C 1
ATOM 653 O O . VAL A 1 82 ? -10.743 -0.543 17.154 1.00 96.31 82 VAL A O 1
ATOM 656 N N . ALA A 1 83 ? -11.015 -0.631 14.934 1.00 94.00 83 ALA A N 1
ATOM 657 C CA . ALA A 1 83 ? -11.409 0.771 14.799 1.00 94.00 83 ALA A CA 1
ATOM 658 C C . ALA A 1 83 ? -12.748 1.115 15.486 1.00 94.00 83 ALA A C 1
ATOM 660 O O . ALA A 1 83 ? -12.989 2.290 15.748 1.00 94.00 83 ALA A O 1
ATOM 661 N N . HIS A 1 84 ? -13.599 0.119 15.761 1.00 92.69 84 HIS A N 1
ATOM 662 C CA . HIS A 1 84 ? -14.896 0.285 16.435 1.00 92.69 84 HIS A CA 1
ATOM 663 C C . HIS A 1 84 ? -14.897 -0.294 17.862 1.00 92.69 84 HIS A C 1
ATOM 665 O O . HIS A 1 84 ? -15.959 -0.448 18.462 1.00 92.69 84 HIS A O 1
ATOM 671 N N . ASP A 1 85 ? -13.725 -0.645 18.397 1.00 95.75 85 ASP A N 1
ATOM 672 C CA . ASP A 1 85 ? -13.560 -1.098 19.776 1.00 95.75 85 ASP A CA 1
ATOM 673 C C . ASP A 1 85 ? -12.962 0.038 20.617 1.00 95.75 85 ASP A C 1
ATOM 675 O O . ASP A 1 85 ? -11.744 0.213 20.731 1.00 95.75 85 ASP A O 1
ATOM 679 N N . ASP A 1 86 ? -13.858 0.842 21.188 1.00 94.06 86 ASP A N 1
ATOM 680 C CA . ASP A 1 86 ? -13.517 2.038 21.956 1.00 94.06 86 ASP A CA 1
ATOM 681 C C . ASP A 1 86 ? -12.636 1.722 23.169 1.00 94.06 86 ASP A C 1
ATOM 683 O O . ASP A 1 86 ? -11.699 2.469 23.482 1.00 94.06 86 ASP A O 1
ATOM 687 N N . GLU A 1 87 ? -12.930 0.617 23.863 1.00 95.75 87 GLU A N 1
ATOM 688 C CA . GLU A 1 87 ? -12.174 0.187 25.037 1.00 95.75 87 GLU A CA 1
ATOM 689 C C . GLU A 1 87 ? -10.759 -0.212 24.622 1.00 95.75 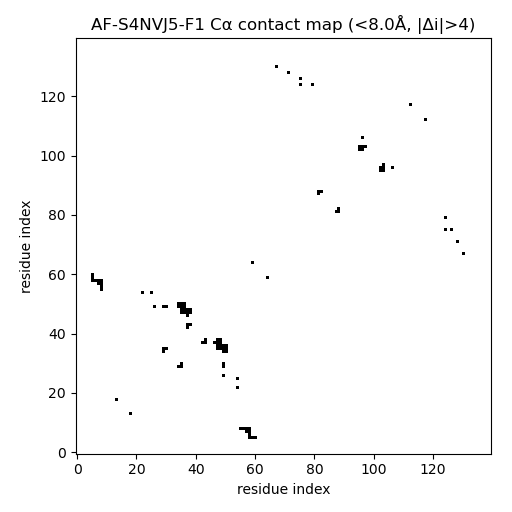87 GLU A C 1
ATOM 691 O O . GLU A 1 87 ? -9.778 0.223 25.236 1.00 95.75 87 GLU A O 1
ATOM 696 N N . PHE A 1 88 ? -10.641 -0.996 23.548 1.00 96.25 88 PHE A N 1
ATOM 697 C CA . PHE A 1 88 ? -9.356 -1.430 23.028 1.00 96.25 88 PHE A CA 1
ATOM 698 C C . PHE A 1 88 ? -8.487 -0.250 22.591 1.00 96.25 88 PHE A C 1
ATOM 700 O O . PHE A 1 88 ? -7.318 -0.191 22.988 1.00 96.25 88 PHE A O 1
ATOM 707 N N . LEU A 1 89 ? -9.033 0.695 21.817 1.00 95.00 89 LEU A N 1
ATOM 708 C CA . LEU A 1 89 ? -8.294 1.874 21.355 1.00 95.00 89 LEU A CA 1
ATOM 709 C C . LEU A 1 89 ? -7.837 2.740 22.529 1.00 95.00 89 LEU A C 1
ATOM 711 O O . LEU A 1 89 ? -6.654 3.078 22.616 1.00 95.00 89 LEU A O 1
ATOM 715 N N . THR A 1 90 ? -8.742 3.033 23.467 1.00 93.81 90 THR A N 1
ATOM 716 C CA . THR A 1 90 ? -8.429 3.84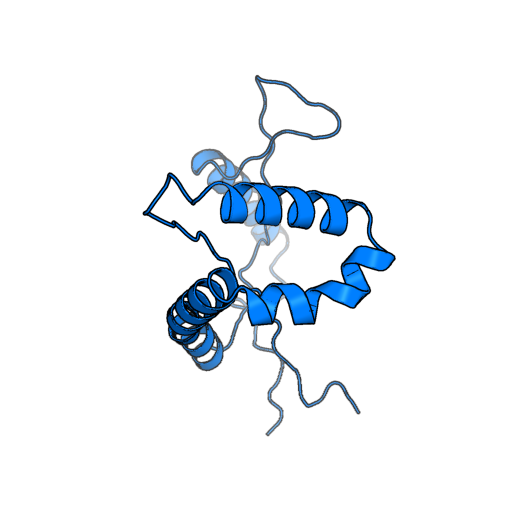5 24.651 1.00 93.81 90 THR A CA 1
ATOM 717 C C . THR A 1 90 ? -7.322 3.195 25.474 1.00 93.81 90 THR A C 1
ATOM 719 O O . THR A 1 90 ? -6.324 3.840 25.790 1.00 93.81 90 THR A O 1
ATOM 722 N N . ARG A 1 91 ? -7.452 1.902 25.790 1.00 96.19 91 ARG A N 1
ATOM 723 C CA . ARG A 1 91 ? -6.468 1.175 26.601 1.00 96.19 91 ARG A CA 1
ATOM 724 C C . ARG A 1 91 ? -5.111 1.066 25.908 1.00 96.19 91 ARG A C 1
ATOM 726 O O . ARG A 1 91 ? -4.082 1.230 26.555 1.00 96.19 91 ARG A O 1
ATOM 733 N N . THR A 1 92 ? -5.094 0.777 24.610 1.00 95.19 92 THR A N 1
ATOM 734 C CA . THR A 1 92 ? -3.849 0.506 23.872 1.00 95.19 92 THR A CA 1
ATOM 735 C C . THR A 1 92 ? -3.052 1.782 23.604 1.00 95.19 92 THR A C 1
ATOM 737 O O . THR A 1 92 ? -1.823 1.757 23.651 1.00 95.19 92 THR A O 1
ATOM 740 N N . LEU A 1 93 ? -3.728 2.908 23.357 1.00 95.00 93 LEU A N 1
ATOM 741 C CA . LEU A 1 93 ? -3.064 4.167 23.015 1.00 95.00 93 LEU A CA 1
ATOM 742 C C . LEU A 1 93 ? -2.622 4.984 24.236 1.00 95.00 93 LEU A C 1
ATOM 744 O O . LEU A 1 93 ? -1.738 5.820 24.085 1.00 95.00 93 LEU A O 1
ATOM 748 N N . GLN A 1 94 ? -3.146 4.723 25.440 1.00 93.31 94 GLN A N 1
ATOM 749 C CA . GLN A 1 94 ? -2.883 5.499 26.668 1.00 93.31 94 GLN A CA 1
ATOM 750 C C . GLN A 1 94 ? -1.424 5.930 26.877 1.00 93.31 94 GLN A C 1
ATOM 752 O O . GLN A 1 94 ? -1.168 7.089 27.198 1.00 93.31 94 GLN A O 1
ATOM 757 N N . ASN A 1 95 ? -0.467 5.019 26.690 1.00 93.75 95 ASN A N 1
ATOM 758 C CA . ASN A 1 95 ? 0.951 5.334 26.877 1.00 93.75 95 ASN A CA 1
ATOM 759 C C . ASN A 1 95 ? 1.504 6.215 25.747 1.00 93.75 95 ASN A C 1
ATOM 761 O O . ASN A 1 95 ? 2.308 7.105 26.006 1.00 93.75 95 ASN A O 1
ATOM 765 N N . ALA A 1 96 ? 1.064 5.991 24.505 1.00 92.56 96 ALA A N 1
ATOM 766 C CA . ALA A 1 96 ? 1.485 6.780 23.350 1.00 92.56 96 ALA A CA 1
ATOM 767 C C . ALA A 1 96 ? 0.986 8.230 23.447 1.00 92.56 96 ALA A C 1
ATOM 769 O O . ALA A 1 96 ? 1.740 9.154 23.158 1.00 92.56 96 ALA A O 1
ATOM 770 N N . LEU A 1 97 ? -0.239 8.439 23.943 1.00 93.12 97 LEU A N 1
ATOM 771 C CA . LEU A 1 97 ? -0.831 9.774 24.112 1.00 93.12 97 LEU A CA 1
ATOM 772 C C . LEU A 1 97 ? -0.042 10.669 25.081 1.00 93.12 97 LEU A C 1
ATOM 774 O O . LEU A 1 97 ? -0.124 11.888 24.990 1.00 93.12 97 LEU A O 1
ATOM 778 N N . GLN A 1 98 ? 0.718 10.083 26.011 1.00 93.44 98 GLN A N 1
ATOM 779 C CA . GLN A 1 98 ? 1.522 10.839 26.980 1.00 93.44 98 GLN A CA 1
ATOM 780 C C . GLN A 1 98 ? 2.835 11.365 26.393 1.00 93.44 98 GLN A C 1
ATOM 782 O O . GLN A 1 98 ? 3.423 12.288 26.951 1.00 93.44 98 GLN A O 1
ATOM 787 N N . VAL A 1 99 ? 3.318 10.755 25.308 1.00 95.38 99 VAL A N 1
ATOM 788 C CA . VAL A 1 99 ? 4.657 11.017 24.757 1.00 95.38 99 VAL A CA 1
ATOM 789 C C . VAL A 1 99 ? 4.637 11.521 23.316 1.00 95.38 99 VAL A C 1
ATOM 791 O O . VAL A 1 99 ? 5.655 12.030 22.854 1.00 95.38 99 VAL A O 1
ATOM 794 N N . ASP A 1 100 ? 3.507 11.404 22.615 1.00 96.31 100 ASP A N 1
ATOM 795 C CA . ASP A 1 100 ? 3.336 11.871 21.241 1.00 96.31 100 ASP A CA 1
ATOM 796 C C . ASP A 1 100 ? 2.125 12.805 21.104 1.00 96.31 100 ASP A C 1
ATOM 798 O O . ASP A 1 100 ? 0.968 12.376 21.075 1.00 96.31 100 ASP A O 1
ATOM 802 N N . GLU A 1 101 ? 2.408 14.103 20.976 1.00 96.69 101 GLU A N 1
ATOM 803 C CA . GLU A 1 101 ? 1.403 15.165 20.827 1.00 96.69 101 GLU A CA 1
ATOM 804 C C . GLU A 1 101 ? 0.552 14.987 19.560 1.00 96.69 101 GLU A C 1
ATOM 806 O O . GLU A 1 101 ? -0.643 15.303 19.552 1.00 96.69 101 GLU A O 1
ATOM 811 N N . PHE A 1 102 ? 1.141 14.442 18.492 1.00 96.75 102 PHE A N 1
ATOM 812 C CA . PHE A 1 102 ? 0.424 14.206 17.245 1.00 96.75 102 PHE A CA 1
ATOM 813 C C . PHE A 1 102 ? -0.666 13.144 17.429 1.00 96.75 102 PHE A C 1
ATOM 815 O O . PHE A 1 102 ? -1.837 13.408 17.142 1.00 96.75 102 PHE A O 1
ATOM 822 N N . THR A 1 103 ? -0.318 11.974 17.971 1.00 95.88 103 THR A N 1
ATOM 823 C CA . THR A 1 103 ? -1.301 10.928 18.285 1.00 95.88 103 THR A CA 1
ATOM 824 C C . THR A 1 103 ? -2.316 11.407 19.325 1.00 95.88 103 THR A C 1
ATOM 826 O O . THR A 1 103 ? -3.505 11.121 19.177 1.00 95.88 103 THR A O 1
ATOM 829 N N . ALA A 1 104 ? -1.894 12.194 20.325 1.00 96.69 104 ALA A N 1
ATOM 830 C CA . ALA A 1 104 ? -2.801 12.793 21.307 1.00 96.69 104 ALA A CA 1
ATOM 831 C C . ALA A 1 104 ? -3.880 13.667 20.654 1.00 96.69 104 ALA A C 1
ATOM 833 O O . ALA A 1 104 ? -5.064 13.530 20.962 1.00 96.69 104 ALA A O 1
ATOM 834 N N . SER A 1 105 ? -3.485 14.504 19.696 1.00 97.75 105 SER A N 1
ATOM 835 C CA . SER A 1 105 ? -4.403 15.385 18.969 1.00 97.75 105 SER A CA 1
ATOM 836 C C . SER A 1 105 ? -5.410 14.603 18.117 1.00 97.75 105 SER A C 1
ATOM 838 O O . SER A 1 105 ? -6.589 14.952 18.075 1.00 97.75 105 SER A O 1
ATOM 840 N N . LEU A 1 106 ? -4.977 13.519 17.461 1.00 97.12 106 LEU A N 1
ATOM 841 C CA . LEU A 1 106 ? -5.881 12.643 16.703 1.00 97.12 106 LEU A CA 1
ATOM 842 C C . LEU A 1 106 ? -6.899 11.948 17.615 1.00 97.12 106 LEU A C 1
ATOM 844 O O . LEU A 1 106 ? -8.077 11.850 17.269 1.00 97.12 106 LEU A O 1
ATOM 848 N N . PHE A 1 107 ? -6.452 11.485 18.782 1.00 96.06 107 PHE A N 1
ATOM 849 C CA . PHE A 1 107 ? -7.314 10.819 19.751 1.00 96.06 107 PHE A CA 1
ATOM 850 C C . PHE A 1 107 ? -8.340 11.779 20.371 1.00 96.06 107 PHE A C 1
ATOM 852 O O . PHE A 1 107 ? -9.493 11.398 20.537 1.00 96.06 107 PHE A O 1
ATOM 859 N N . ASP A 1 108 ? -7.965 13.032 20.646 1.00 96.44 108 ASP A N 1
ATOM 860 C CA . ASP A 1 108 ? -8.894 14.062 21.136 1.00 96.44 108 ASP A CA 1
ATOM 861 C C . ASP A 1 108 ? -10.033 14.339 20.139 1.00 96.44 108 ASP A C 1
ATOM 863 O O . ASP A 1 108 ? -11.200 14.406 20.529 1.00 96.44 108 ASP A O 1
ATOM 867 N N . ILE A 1 109 ? -9.725 14.417 18.836 1.00 95.69 109 ILE A N 1
ATOM 868 C CA . ILE A 1 109 ? -10.752 14.528 17.784 1.00 95.69 109 ILE A CA 1
ATOM 869 C C . ILE A 1 109 ? -11.681 13.312 17.817 1.00 95.69 109 ILE A C 1
ATOM 871 O O . ILE A 1 109 ? -12.901 13.470 17.774 1.00 95.69 109 ILE A O 1
ATOM 875 N N . TRP A 1 110 ? -11.116 12.106 17.905 1.00 94.62 110 TRP A N 1
ATOM 876 C CA . TRP A 1 110 ? -11.898 10.873 17.955 1.00 94.62 110 TRP A CA 1
ATOM 877 C C . TRP A 1 110 ? -12.845 10.833 19.166 1.00 94.62 110 TRP A C 1
ATOM 879 O O . TRP A 1 110 ? -14.027 10.538 18.991 1.00 94.62 110 TRP A O 1
ATOM 889 N N . VAL A 1 111 ? -12.375 11.213 20.363 1.00 94.50 111 VAL A N 1
ATOM 890 C CA . VAL A 1 111 ? -13.206 11.294 21.581 1.00 94.50 111 VAL A CA 1
ATOM 891 C C . VAL A 1 111 ? -14.356 12.280 21.395 1.00 94.50 111 VAL A C 1
ATOM 893 O O . VAL A 1 111 ? -15.503 11.923 21.650 1.00 94.50 111 VAL A O 1
ATOM 896 N N . LYS A 1 112 ? -14.077 13.492 20.901 1.00 95.56 112 LYS A N 1
ATOM 897 C CA . LYS A 1 112 ? -15.110 14.520 20.690 1.00 95.56 112 LYS A CA 1
ATOM 898 C C . LYS A 1 112 ? -16.197 14.054 19.725 1.00 95.56 112 LYS A C 1
ATOM 900 O O . LYS A 1 112 ? -17.376 14.162 20.040 1.00 95.56 112 LYS A O 1
ATOM 905 N N . VAL A 1 113 ? -15.809 13.481 18.583 1.00 93.94 113 VAL A N 1
ATOM 906 C CA . VAL A 1 113 ? -16.763 12.972 17.582 1.00 93.94 113 VAL A CA 1
ATOM 907 C C . VAL A 1 113 ? -17.599 11.821 18.142 1.00 93.94 113 VAL A C 1
ATOM 909 O O . VAL A 1 113 ? -18.795 11.736 17.868 1.00 93.94 113 VAL A O 1
ATOM 912 N N . ARG A 1 114 ? -16.993 10.933 18.934 1.00 91.50 114 ARG A N 1
ATOM 913 C CA . ARG A 1 114 ? -17.716 9.839 19.586 1.00 91.50 114 ARG A CA 1
ATOM 914 C C . ARG A 1 114 ? -18.731 10.364 20.602 1.00 91.50 114 ARG A C 1
ATOM 916 O O . ARG A 1 114 ? -19.874 9.915 20.587 1.00 91.50 114 ARG A O 1
ATOM 923 N N . ASP A 1 115 ? -18.324 11.302 21.455 1.00 93.69 115 ASP A N 1
ATOM 924 C CA . ASP A 1 115 ? -19.154 11.838 22.538 1.00 93.69 115 ASP A CA 1
ATOM 925 C C . ASP A 1 115 ? -20.318 12.702 22.005 1.00 93.69 115 ASP A C 1
ATOM 927 O O . ASP A 1 115 ? -21.405 12.695 22.582 1.00 93.69 115 ASP A O 1
ATOM 931 N N . GLU A 1 116 ? -20.128 13.397 20.876 1.00 94.31 116 GLU A N 1
ATOM 932 C CA . GLU A 1 116 ? -21.199 14.101 20.148 1.00 94.31 116 GLU A CA 1
ATOM 933 C C . GLU A 1 116 ? -22.138 13.146 19.386 1.00 94.31 116 GLU A C 1
ATOM 935 O O . GLU A 1 116 ? -23.296 13.483 19.122 1.00 94.31 116 GLU A O 1
ATOM 940 N N . GLY A 1 117 ? -21.658 11.943 19.063 1.00 90.19 117 GLY A N 1
ATOM 941 C CA . GLY A 1 117 ? -22.359 10.932 18.280 1.00 90.19 117 GLY A CA 1
ATOM 942 C C . GLY A 1 117 ? -21.944 10.932 16.806 1.00 90.19 117 GLY A C 1
ATOM 943 O O . GLY A 1 117 ? -21.915 11.960 16.128 1.00 90.19 117 GLY A O 1
ATOM 944 N N . MET A 1 118 ? -21.656 9.743 16.268 1.00 85.75 118 MET A N 1
ATOM 945 C CA . MET A 1 118 ? -21.197 9.602 14.883 1.00 85.75 118 MET A CA 1
ATOM 946 C C . MET A 1 118 ? -22.320 9.862 13.870 1.00 85.75 118 MET A C 1
ATOM 948 O O . MET A 1 118 ? -23.241 9.062 13.717 1.00 85.75 118 MET A O 1
ATOM 952 N N . ALA A 1 119 ? -22.207 10.965 13.124 1.00 90.06 119 ALA A N 1
ATOM 953 C CA . ALA A 1 119 ? -23.168 11.335 12.080 1.00 90.06 119 ALA A CA 1
ATOM 954 C C . ALA A 1 119 ? -23.065 10.469 10.806 1.00 90.06 119 ALA A C 1
ATOM 956 O O . ALA A 1 119 ? -24.049 10.311 10.084 1.00 90.06 119 ALA A O 1
ATOM 957 N N . GLN A 1 120 ? -21.878 9.923 10.511 1.00 91.25 120 GLN A N 1
ATOM 958 C CA . GLN A 1 120 ? -21.633 9.048 9.363 1.00 91.25 120 GLN A CA 1
ATOM 959 C C . GLN A 1 120 ? -21.708 7.582 9.797 1.00 91.25 120 GLN A C 1
ATOM 961 O O . GLN A 1 120 ? -20.930 7.139 10.635 1.00 91.25 120 GLN A O 1
ATOM 966 N N . THR A 1 121 ? -22.620 6.825 9.192 1.00 90.12 121 THR A N 1
ATOM 967 C CA . THR A 1 121 ? -22.850 5.408 9.512 1.00 90.12 121 THR A CA 1
ATOM 968 C C . THR A 1 121 ? -22.033 4.453 8.645 1.00 90.12 121 THR A C 1
ATOM 970 O O . THR A 1 121 ? -21.917 3.274 8.976 1.00 90.12 121 THR A O 1
ATOM 973 N N . LEU A 1 122 ? -21.470 4.938 7.533 1.00 94.31 122 LEU A N 1
ATOM 974 C CA . LEU A 1 122 ? -20.671 4.141 6.607 1.00 94.31 122 LEU A CA 1
ATOM 975 C C . LEU A 1 122 ? -19.175 4.413 6.775 1.00 94.31 122 LEU A C 1
ATOM 977 O O . LEU A 1 122 ? -18.726 5.557 6.714 1.00 94.31 122 LEU A O 1
ATOM 981 N N . SER A 1 123 ? -18.400 3.336 6.869 1.00 93.25 123 SER A N 1
ATOM 982 C CA . SER A 1 123 ? -16.940 3.376 6.969 1.00 93.25 123 SER A CA 1
ATOM 983 C C . SER A 1 123 ? -16.308 2.698 5.752 1.00 93.25 123 SER A C 1
ATOM 985 O O . SER A 1 123 ? -16.682 1.581 5.398 1.00 93.25 123 SER A O 1
ATOM 987 N N . LEU A 1 124 ? -15.327 3.354 5.123 1.00 95.88 124 LEU A N 1
ATOM 988 C CA . LEU A 1 124 ? -14.533 2.803 4.019 1.00 95.88 124 LEU A CA 1
ATOM 989 C C . LEU A 1 124 ? -13.055 2.755 4.417 1.00 95.88 124 LEU A C 1
ATOM 991 O O . LEU A 1 124 ? -12.446 3.789 4.678 1.00 95.88 124 LEU A O 1
ATOM 995 N N . GLY A 1 125 ? -12.477 1.554 4.420 1.00 95.31 125 GLY A N 1
ATOM 996 C CA . GLY A 1 125 ? -11.047 1.339 4.630 1.00 95.31 125 GLY A CA 1
ATOM 997 C C . GLY A 1 125 ? -10.333 1.005 3.324 1.00 95.31 125 GLY A C 1
ATOM 998 O O . GLY A 1 125 ? -10.689 0.034 2.659 1.00 95.31 125 GLY A O 1
ATOM 999 N N . LEU A 1 126 ? -9.309 1.785 2.969 1.00 97.31 126 LEU A N 1
ATOM 1000 C CA . LEU A 1 126 ? -8.382 1.481 1.874 1.00 97.31 126 LEU A CA 1
ATOM 1001 C C . LEU A 1 126 ? -7.031 1.095 2.477 1.00 97.31 126 LEU A C 1
ATOM 1003 O O . LEU A 1 126 ? -6.169 1.945 2.701 1.00 97.31 126 LEU A O 1
ATOM 1007 N N . PHE A 1 127 ? -6.880 -0.188 2.797 1.00 96.81 127 PHE A N 1
ATOM 1008 C CA . PHE A 1 127 ? -5.715 -0.697 3.515 1.00 96.81 127 PHE A CA 1
ATOM 1009 C C . PHE A 1 127 ? -4.686 -1.324 2.575 1.00 96.81 127 PHE A C 1
ATOM 1011 O O . PHE A 1 127 ? -5.030 -1.958 1.578 1.00 96.81 127 PHE A O 1
ATOM 1018 N N . ARG A 1 128 ? -3.410 -1.167 2.933 1.00 97.75 128 ARG A N 1
ATOM 1019 C CA . ARG A 1 128 ? -2.276 -1.876 2.338 1.00 97.75 128 ARG A CA 1
ATOM 1020 C C . ARG A 1 128 ? -1.491 -2.532 3.464 1.00 97.75 128 ARG A C 1
ATOM 1022 O O . ARG A 1 128 ? -1.087 -1.846 4.401 1.00 97.75 128 ARG A O 1
ATOM 1029 N N . SER A 1 129 ? -1.283 -3.838 3.368 1.00 97.06 129 SER A N 1
ATOM 1030 C CA . SER A 1 129 ? -0.466 -4.595 4.314 1.00 97.06 129 SER A CA 1
ATOM 1031 C C . SER A 1 129 ? 0.890 -4.897 3.678 1.00 97.06 129 SER A C 1
ATOM 1033 O O . SER A 1 129 ? 0.960 -5.492 2.605 1.00 97.06 129 SER A O 1
ATOM 1035 N N . ASP A 1 130 ? 1.965 -4.435 4.317 1.00 96.06 130 ASP A N 1
ATOM 1036 C CA . ASP A 1 130 ? 3.331 -4.547 3.803 1.00 96.06 130 ASP A CA 1
ATOM 1037 C C . ASP A 1 130 ? 4.036 -5.767 4.431 1.00 96.06 130 ASP A C 1
ATOM 1039 O O . ASP A 1 130 ? 4.004 -5.954 5.648 1.00 96.06 130 ASP A O 1
ATOM 1043 N N . TYR A 1 131 ? 4.685 -6.597 3.605 1.00 93.44 131 TYR A N 1
ATOM 1044 C CA . TYR A 1 131 ? 5.319 -7.851 4.030 1.00 93.44 131 TYR A CA 1
ATOM 1045 C C . TYR A 1 131 ? 6.791 -7.911 3.620 1.00 93.44 131 TYR A C 1
ATOM 1047 O O . TYR A 1 131 ? 7.167 -7.500 2.521 1.00 93.44 131 TYR A O 1
ATOM 1055 N N . LEU A 1 132 ? 7.615 -8.510 4.480 1.00 90.69 132 LEU A N 1
ATOM 1056 C CA . LEU A 1 132 ? 8.980 -8.919 4.160 1.00 90.69 132 LEU A CA 1
ATOM 1057 C C . LEU A 1 132 ? 9.118 -10.420 4.399 1.00 90.69 132 LEU A C 1
ATOM 1059 O O . LEU A 1 132 ? 8.713 -10.936 5.439 1.00 90.69 132 LEU A O 1
ATOM 1063 N N . MET A 1 133 ? 9.700 -11.124 3.431 1.00 84.62 133 MET A N 1
ATOM 1064 C CA . MET A 1 133 ? 9.944 -12.556 3.554 1.00 84.62 133 MET A CA 1
ATOM 1065 C C . MET A 1 133 ? 11.085 -12.801 4.543 1.00 84.62 133 MET A C 1
ATOM 1067 O O . MET A 1 133 ? 12.207 -12.332 4.340 1.00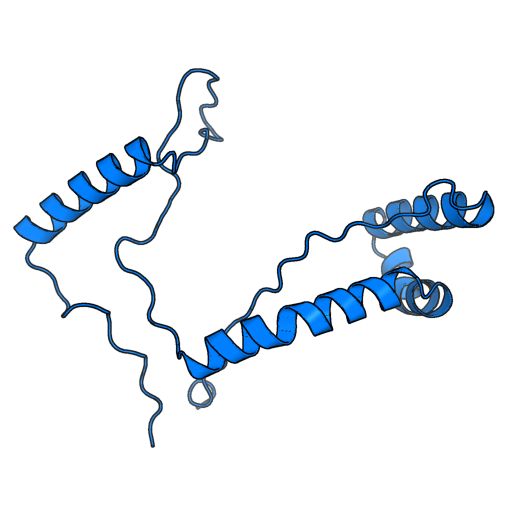 84.62 133 MET A O 1
ATOM 1071 N N . GLN A 1 134 ? 10.806 -13.560 5.599 1.00 82.81 134 GLN A N 1
ATOM 1072 C CA . GLN A 1 134 ? 11.830 -13.987 6.541 1.00 82.81 134 GLN A CA 1
ATOM 1073 C C . GLN A 1 134 ? 12.735 -15.035 5.881 1.00 82.81 134 GLN A C 1
ATOM 1075 O O . GLN A 1 134 ? 12.246 -16.024 5.341 1.00 82.81 134 GLN A O 1
ATOM 1080 N N . ASN A 1 135 ? 14.054 -14.831 5.940 1.00 72.69 135 ASN A N 1
ATOM 1081 C CA . ASN A 1 135 ? 15.031 -15.844 5.547 1.00 72.69 135 ASN A CA 1
ATOM 1082 C C . ASN A 1 135 ? 15.532 -16.581 6.806 1.00 72.69 135 ASN A C 1
ATOM 1084 O O . ASN A 1 135 ? 16.237 -15.961 7.607 1.00 72.69 135 ASN A O 1
ATOM 1088 N N . PRO A 1 136 ? 15.202 -17.871 7.002 1.00 63.72 136 PRO A N 1
ATOM 1089 C CA . PRO A 1 136 ? 15.620 -18.629 8.183 1.00 63.72 136 PRO A CA 1
ATOM 1090 C C . PRO A 1 136 ? 17.144 -18.759 8.328 1.00 63.72 136 PRO A C 1
ATOM 1092 O O . PRO A 1 136 ? 17.642 -18.891 9.443 1.00 63.7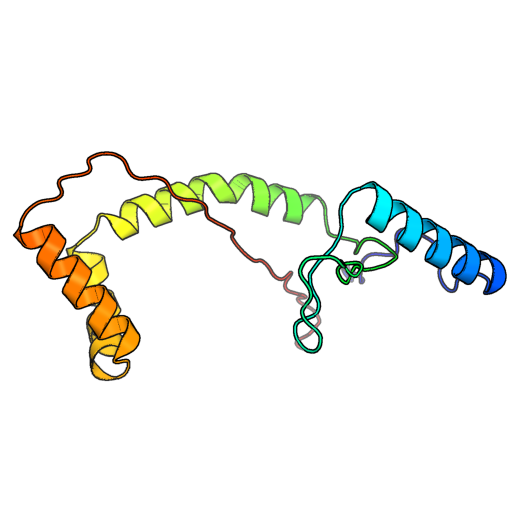2 136 PRO A O 1
ATOM 1095 N N . ASP A 1 137 ? 17.887 -18.690 7.219 1.00 63.00 137 ASP A N 1
ATOM 1096 C CA . ASP A 1 137 ? 19.338 -18.908 7.192 1.00 63.00 137 ASP A CA 1
ATOM 1097 C C . ASP A 1 137 ? 20.158 -17.626 7.451 1.00 63.00 137 ASP A C 1
ATOM 1099 O O . ASP A 1 137 ? 21.377 -17.692 7.563 1.00 63.00 137 ASP A O 1
ATOM 1103 N N . GLY A 1 138 ? 19.517 -16.454 7.571 1.00 51.72 138 GLY A N 1
ATOM 1104 C CA . GLY A 1 138 ? 20.187 -15.158 7.782 1.00 51.72 138 GLY A CA 1
ATOM 1105 C C . GLY A 1 138 ? 20.617 -14.859 9.225 1.00 51.72 138 GLY A C 1
ATOM 1106 O O . GLY A 1 138 ? 21.114 -13.770 9.490 1.00 51.72 138 GLY A O 1
ATOM 1107 N N . ASN A 1 139 ? 20.398 -15.803 10.145 1.00 46.31 139 ASN A N 1
ATOM 1108 C CA . ASN A 1 139 ? 20.730 -15.705 11.572 1.00 46.31 139 ASN A CA 1
ATOM 1109 C C . ASN A 1 139 ? 21.877 -16.657 11.980 1.00 46.31 139 ASN A C 1
ATOM 1111 O O . ASN A 1 139 ? 21.996 -17.012 13.155 1.00 46.31 139 ASN A O 1
ATOM 1115 N N . ARG A 1 140 ? 22.686 -17.113 11.013 1.00 40.59 140 ARG A N 1
ATOM 1116 C CA . ARG A 1 140 ? 23.905 -17.903 11.235 1.00 40.59 140 ARG A CA 1
ATOM 1117 C C . ARG A 1 140 ? 25.138 -17.163 10.747 1.00 40.59 140 ARG A C 1
ATOM 1119 O O . ARG A 1 140 ? 25.063 -16.578 9.646 1.00 40.59 140 ARG A O 1
#

Radius of gyration: 23.23 Å; Cα contacts (8 Å, |Δi|>4): 53; chains: 1; bounding box: 49×50×53 Å

Foldseek 3Di:
DQPDQDDFPDDPDDDPVVVVVLVVVVQVVQVVVVQWDADPVDGDPPDTHHHDDDSGDHDDDPVVVVVVVVCVVVVVVVVVVCVVPPVNCCVVCVVVLVPDVVVVVVVVVVVVCVVVPPPDPDDDDDDDDDDDDDRPPPVD

Secondary struc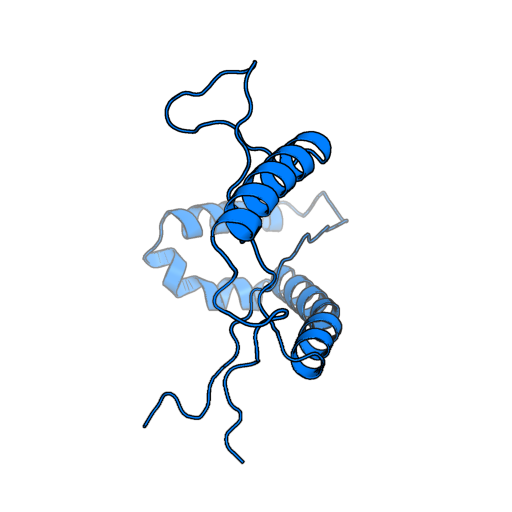ture (DSSP, 8-state):
-----PPPSS-SSPPHHHHHHHHHHHHHHHHHTT-EE--SSS--SS--EEPP--SSPPP--HHHHHHHHHHHHHHHHHHHHHHT-HHHHHHHHHHHHTT-HHHHHHHHHHHHHHHH--S----------------GGGG-

Mean predicted aligned error: 6.43 Å

Organism: NCBI:txid116150

pLDDT: mean 91.03, std 11.61, range [40.09, 98.31]

Nearest PDB structures (foldseek):
  5oeu-assembly1_C  TM=9.654E-01  e=9.731E-05  Globodera pallida
  5oeu-assembly1_A  TM=9.688E-01  e=1.044E-04  Globodera pallida
  5oev-assembly1_A  TM=9.650E-01  e=2.600E-04  Globodera pallida